Protein 4C44 (pdb70)

Nearest PDB structures (foldseek):
  4c0n-assembly1_A  TM=1.004E+00  e=5.871E-21  Arabidopsis thaliana
  2qrw-assembly7_J  TM=9.322E-01  e=7.584E-06  Mycobacterium tuberculosis
  5v3u-assembly1_A  TM=8.211E-01  e=1.071E-05  Bacillus anthracis
  4uur-assembly2_B  TM=8.826E-01  e=1.259E-04  Pseudoalteromonas haloplanktis
  2xyk-assembly1_A  TM=8.388E-01  e=5.256E-04  Agrobacterium tumefaciens

Radius of gyration: 14.6 Å; Cα contacts (8 Å, |Δi|>4): 177; chains: 1; bounding box: 36×32×34 Å

CATH classification: 1.10.490.10

Solvent-accessible surface area: 7920 Å² total; per-residue (Å²): 118,165,42,57,87,61,30,0,28,96,61,7,63,4,84,87,64,68,0,71,20,3,89,138,54,52,2,41,108,118,18,28,49,117,12,1,46,95,3,0,52,38,0,18,53,74,0,41,107,9,142,67,126,91,3,51,52,26,29,78,148,48,78,77,113,71,9,18,60,42,18,35,13,24,8,0,38,75,4,40,16,55,86,51,14,44,158,102,83,31,148,32,53,46,46,35,96,57,188,103,64,78,20,63,85,129,8,4,69,42,54,6,94,12,0,66,52,1,0,80,77,27,145,102,14,56,117,78,0,40,83,30,0,31,64,6,5,64,3,16,11,0,52,22,4,0,13,62,118,142

InterPro domains:
  IPR001486 Truncated hemoglobin [PF01152] (26-142)
  IPR009050 Globin-like superfamily [SSF46458] (26-145)
  IPR012292 Globin/Protoglobin [G3DSA:1.10.490.10] (1-151)
  IPR044203 Group 2 truncated hemoglobin GlbO/Two-on-two hemoglobin-3-like [PTHR47366] (1-174)

B-factor: mean 39.82, std 14.27, range [3.69, 131.04]

Secondary structure (DSSP, 8-state):
--SHHHHHHHHH---HHHHTGGGGS-HHHHHHHHHHHHHHHHHHHHHHT---TTTTGGGTTS-HHHHHHHHHHHHHHHTTS--HHHHHH----HHHHHTTS---HHHHHHHHHHHHHHHHH-SS--HHHHHHHHHHHHHHHHHHHHHHH-

Foldseek 3Di:
DPDLLVQLCVLLVFHVCLLLCLVVDQVCVQFPLVLLLQLLLQLLVCQCPPPPCLRNVLCVPDDSVVVSVLRSLVVCCSRHHDNRNCVPPNDPPVLVVCQVGQLASVNLVVSLVSSLVSLVPRPRDDPVRSSSNSSNSRSVSSSSNSSSVD

GO terms:
  GO:0005515 protein binding (F, IPI)
  GO:0001666 response to hypoxia (P, IEP)
  GO:0005344 oxygen carrier activity (F, IDA)
  GO:0015671 oxygen transport (P, IDA)
  GO:0009733 response to auxin (P, TAS)

Organism: Arabidopsis thaliana (NCBI:txid3702)

Structure (mmCIF, N/CA/C/O backbone):
data_4C44
#
_entry.id   4C44
#
_cell.length_a   122.085
_cell.length_b   122.085
_cell.length_c   122.085
_cell.angle_alpha   90.00
_cell.angle_beta   90.00
_cell.angle_gamma   90.00
#
_symmetry.space_group_name_H-M   'P 43 3 2'
#
loop_
_entity.id
_entity.type
_entity.pdbx_description
1 polymer '2-ON-2 HEMOGLOBIN'
2 non-polymer 'PROTOPORPHYRIN IX CONTAINING FE'
3 non-polymer 'SODIUM ION'
4 water water
#
loop_
_atom_site.group_PDB
_atom_site.id
_atom_site.type_symbol
_atom_site.label_atom_id
_atom_site.label_alt_id
_atom_site.label_comp_id
_atom_site.label_asym_id
_atom_site.label_entity_id
_atom_site.label_seq_id
_atom_site.pdbx_PDB_ins_code
_atom_site.Cartn_x
_atom_site.Cartn_y
_atom_site.Cartn_z
_atom_site.occupancy
_atom_site.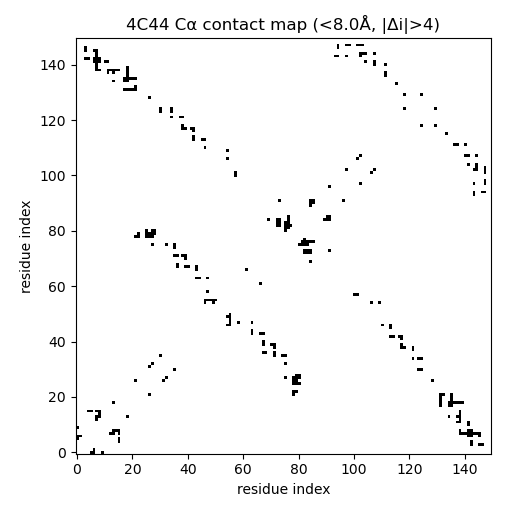B_iso_or_equiv
_atom_site.auth_seq_id
_atom_site.auth_comp_id
_atom_site.auth_asym_id
_atom_site.auth_atom_id
_atom_site.pdbx_PDB_model_num
ATOM 1 N N . MET A 1 1 ? -20.934 27.737 -25.335 1.00 101.76 1 MET A N 1
ATOM 2 C CA . MET A 1 1 ? -21.883 28.282 -24.319 1.00 104.89 1 MET A CA 1
ATOM 3 C C . MET A 1 1 ? -23.129 27.399 -24.178 1.00 99.94 1 MET A C 1
ATOM 4 O O . MET A 1 1 ? -23.685 26.942 -25.184 1.00 99.39 1 MET A O 1
ATOM 9 N N . GLN A 1 2 ? -23.543 27.159 -22.927 1.00 92.26 2 GLN A N 1
ATOM 10 C CA . GLN A 1 2 ? -24.658 26.251 -22.594 1.00 80.79 2 GLN A CA 1
ATOM 11 C C . GLN A 1 2 ? -24.478 24.880 -23.266 1.00 71.36 2 GLN A C 1
ATOM 12 O O . GLN A 1 2 ? -25.156 24.572 -24.257 1.00 75.70 2 GLN A O 1
ATOM 18 N N . SER A 1 3 ? -23.536 24.093 -22.733 1.00 54.47 3 SER A N 1
ATOM 19 C CA . SER A 1 3 ? -23.224 22.724 -23.187 1.00 43.36 3 SER A CA 1
ATOM 20 C C . SER A 1 3 ? -21.759 22.557 -23.567 1.00 41.13 3 SER A C 1
ATOM 21 O O . SER A 1 3 ? -21.249 23.252 -24.450 1.00 42.37 3 SER A O 1
ATOM 24 N N . LEU A 1 4 ? -21.098 21.614 -22.906 1.00 35.07 4 LEU A N 1
ATOM 25 C CA . LEU A 1 4 ? -19.660 21.431 -23.025 1.00 33.24 4 LEU A CA 1
ATOM 26 C C . LEU A 1 4 ? -19.160 21.312 -24.472 1.00 34.01 4 LEU A C 1
ATOM 27 O O . LEU A 1 4 ? -18.205 21.995 -24.874 1.00 34.64 4 LEU A O 1
ATOM 32 N N . GLN A 1 5 ? -19.809 20.460 -25.257 1.00 32.11 5 GLN A N 1
ATOM 33 C CA . GLN A 1 5 ? -19.434 20.289 -26.653 1.00 32.45 5 GLN A CA 1
ATOM 34 C C . GLN A 1 5 ? -19.703 21.548 -27.496 1.00 34.54 5 GLN A C 1
ATOM 35 O O . GLN A 1 5 ? -19.028 21.755 -28.505 1.00 35.33 5 GLN A O 1
ATOM 41 N N . ASP A 1 6 ? -20.668 22.379 -27.088 1.00 38.19 6 ASP A N 1
ATOM 42 C CA . ASP A 1 6 ? -20.913 23.669 -27.766 1.00 39.31 6 ASP A CA 1
ATOM 43 C C . ASP A 1 6 ? -19.790 24.673 -27.488 1.00 40.37 6 ASP A C 1
ATOM 44 O O . ASP A 1 6 ? -19.265 25.286 -28.434 1.00 39.56 6 ASP A O 1
ATOM 49 N N . LYS A 1 7 ? -19.418 24.841 -26.210 1.00 38.37 7 LYS A N 1
ATOM 50 C CA . LYS A 1 7 ? -18.288 25.696 -25.880 1.00 39.26 7 LYS A CA 1
ATOM 51 C C . LYS A 1 7 ? -17.084 25.240 -26.680 1.00 37.37 7 LYS A C 1
ATOM 52 O O . LYS A 1 7 ? -16.344 26.072 -27.196 1.00 40.05 7 LYS A O 1
ATOM 58 N N . ALA A 1 8 ? -16.879 23.925 -26.781 1.00 33.02 8 ALA A N 1
ATOM 59 C CA . ALA A 1 8 ? -15.670 23.413 -27.432 1.00 30.68 8 ALA A CA 1
ATOM 60 C C . ALA A 1 8 ? -15.614 23.836 -28.898 1.00 30.31 8 ALA A C 1
ATOM 61 O O . ALA A 1 8 ? -14.555 24.190 -29.418 1.00 27.88 8 ALA A O 1
ATOM 63 N N . SER A 1 9 ? -16.772 23.821 -29.546 1.00 30.75 9 SER A N 1
ATOM 64 C CA . SER A 1 9 ? -16.870 24.173 -30.948 1.00 31.57 9 SER A CA 1
ATOM 65 C C . SER A 1 9 ? -16.638 25.653 -31.152 1.00 31.06 9 SER A C 1
ATOM 66 O O . SER A 1 9 ? -15.902 26.060 -32.049 1.00 33.60 9 SER A O 1
ATOM 69 N N . VAL A 1 10 ? -17.242 26.457 -30.292 1.00 29.65 10 VAL A N 1
ATOM 70 C CA . VAL A 1 10 ? -17.115 27.900 -30.385 1.00 28.67 10 VAL A CA 1
ATOM 71 C C . VAL A 1 10 ? -15.676 28.319 -30.137 1.00 29.40 10 VAL A C 1
ATOM 72 O O . VAL A 1 10 ? -15.081 29.006 -30.972 1.00 32.13 10 VAL A O 1
ATOM 76 N N . LEU A 1 11 ? -15.100 27.874 -29.028 1.00 27.10 11 LEU A N 1
ATOM 77 C CA . LEU A 1 11 ? -13.722 28.196 -28.748 1.00 28.04 11 LEU A CA 1
ATOM 78 C C . LEU A 1 11 ? -12.763 27.663 -29.818 1.00 30.39 11 LEU A C 1
ATOM 79 O O . LEU A 1 11 ? -11.858 28.381 -30.256 1.00 32.81 11 LEU A O 1
ATOM 84 N N . SER A 1 12 ? -12.968 26.427 -30.252 1.00 28.71 12 SER A N 1
ATOM 85 C CA . SER A 1 12 ? -11.957 25.726 -31.039 1.00 29.70 12 SER A CA 1
ATOM 86 C C . SER A 1 12 ? -12.090 25.960 -32.538 1.00 31.74 12 SER A C 1
ATOM 87 O O . SER A 1 12 ? -11.126 25.743 -33.279 1.00 32.42 12 SER A O 1
ATOM 90 N N . GLY A 1 13 ? -13.285 26.353 -32.981 1.00 31.03 13 GLY A N 1
ATOM 91 C CA . GLY A 1 13 ? -13.568 26.488 -34.401 1.00 30.49 13 GLY A CA 1
ATOM 92 C C . GLY A 1 13 ? -13.784 25.163 -35.095 1.00 32.91 13 GLY A C 1
ATOM 93 O O . GLY A 1 13 ? -13.956 25.115 -36.306 1.00 34.36 13 GLY A O 1
ATOM 94 N N . VAL A 1 14 ? -13.763 24.078 -34.328 1.00 35.68 14 VAL A N 1
ATOM 95 C CA . VAL A 1 14 ? -13.994 22.738 -34.864 1.00 35.31 14 VAL A CA 1
ATOM 96 C C . VAL A 1 14 ? -15.394 22.274 -34.478 1.00 38.82 14 VAL A C 1
ATOM 97 O O . VAL A 1 14 ? -15.736 22.168 -33.285 1.00 37.77 14 VAL A O 1
ATOM 101 N N . ASP A 1 15 ? -16.198 22.016 -35.503 1.00 43.78 15 ASP A N 1
ATOM 102 C CA . ASP A 1 15 ? -17.561 21.506 -35.357 1.00 51.43 15 ASP A CA 1
ATOM 103 C C . ASP A 1 15 ? -17.522 20.119 -34.702 1.00 49.72 15 ASP A C 1
ATOM 104 O O . ASP A 1 15 ? -16.666 19.301 -35.071 1.00 50.61 15 ASP A O 1
ATOM 109 N N . GLN A 1 16 ? -18.413 19.828 -33.748 1.00 45.91 16 GLN A N 1
ATOM 110 C CA . GLN A 1 16 ? -18.359 18.505 -33.082 1.00 45.14 16 GLN A CA 1
ATOM 111 C C . GLN A 1 16 ? -18.464 17.342 -34.072 1.00 43.34 16 GLN A C 1
ATOM 112 O O . GLN A 1 16 ? -17.829 16.301 -33.889 1.00 42.85 16 GLN A O 1
ATOM 118 N N . ALA A 1 17 ? -19.258 17.535 -35.120 1.00 41.18 17 ALA A N 1
ATOM 119 C CA . ALA A 1 17 ? -19.340 16.592 -36.227 1.00 39.84 17 ALA A CA 1
ATOM 120 C C . ALA A 1 17 ? -17.963 16.281 -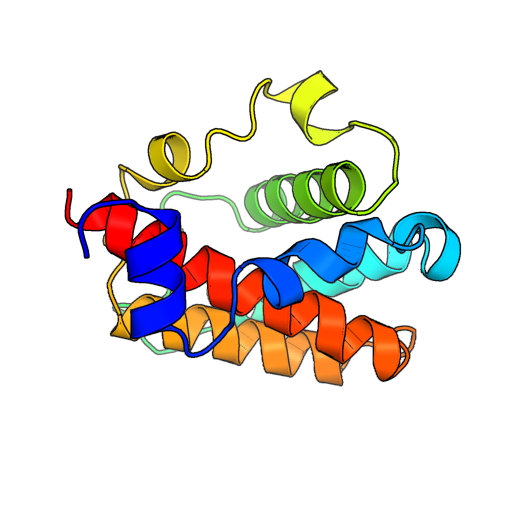36.792 1.00 40.85 17 ALA A C 1
ATOM 121 O O . ALA A 1 17 ? -17.608 15.112 -36.926 1.00 45.42 17 ALA A O 1
ATOM 123 N N . GLU A 1 18 ? -17.205 17.328 -37.136 1.00 39.52 18 GLU A N 1
ATOM 124 C CA . GLU A 1 18 ? -15.832 17.190 -37.626 1.00 37.56 18 GLU A CA 1
ATOM 125 C C . GLU A 1 18 ? -14.991 16.448 -36.606 1.00 35.71 18 GLU A C 1
ATOM 126 O O . GLU A 1 18 ? -14.254 15.528 -36.948 1.00 36.73 18 GLU A O 1
ATOM 132 N N . ALA A 1 19 ? -15.112 16.861 -35.348 1.00 33.65 19 ALA A N 1
ATOM 133 C CA . ALA A 1 19 ? -14.301 16.309 -34.267 1.00 33.49 19 ALA A CA 1
ATOM 134 C C . ALA A 1 19 ? -14.375 14.801 -34.187 1.00 32.10 19 ALA A C 1
ATOM 135 O O . ALA A 1 19 ? -13.365 14.167 -33.950 1.00 33.32 19 ALA A O 1
ATOM 137 N N . PHE A 1 20 ? -15.565 14.236 -34.404 1.00 31.77 20 PHE A N 1
ATOM 138 C CA . PHE A 1 20 ? -15.769 12.783 -34.305 1.00 30.19 20 PHE A CA 1
ATOM 139 C C . PHE A 1 20 ? -15.834 12.020 -35.634 1.00 29.81 20 PHE A C 1
ATOM 140 O O . PHE A 1 20 ? -16.261 10.868 -35.687 1.00 31.56 20 PHE A O 1
ATOM 148 N N . ALA A 1 21 ? -15.338 12.655 -36.690 1.00 29.08 21 ALA A N 1
ATOM 149 C CA . ALA A 1 21 ? -15.198 12.005 -37.990 1.00 28.15 21 ALA A CA 1
ATOM 150 C C . ALA A 1 21 ? -14.229 10.829 -37.906 1.00 28.11 21 ALA A C 1
ATOM 151 O O . ALA A 1 21 ? -14.295 9.914 -38.729 1.00 29.13 21 ALA A O 1
ATOM 153 N N . ILE A 1 22 ? -13.353 10.836 -36.901 1.00 26.92 22 ILE A N 1
ATOM 154 C CA . ILE A 1 22 ? -12.525 9.647 -36.611 1.00 26.75 22 ILE A CA 1
ATOM 155 C C . ILE A 1 22 ? -13.333 8.351 -36.580 1.00 28.94 22 ILE A C 1
ATOM 156 O O . ILE A 1 22 ? -12.791 7.299 -36.885 1.00 33.48 22 ILE A O 1
ATOM 161 N N . ASP A 1 23 ? -14.618 8.425 -36.240 1.00 30.69 23 ASP A N 1
ATOM 162 C CA . ASP A 1 23 ? -15.462 7.230 -36.107 1.00 33.08 23 ASP A CA 1
ATOM 163 C C . ASP A 1 23 ? -15.993 6.644 -37.428 1.00 35.60 23 ASP A C 1
ATOM 164 O O . ASP A 1 23 ? -16.757 5.681 -37.407 1.00 37.73 23 ASP A O 1
ATOM 169 N N . GLU A 1 24 ? -15.583 7.204 -38.562 1.00 36.52 24 GLU A N 1
ATOM 170 C CA . GLU A 1 24 ? -16.108 6.811 -39.874 1.00 37.30 24 GLU A CA 1
ATOM 171 C C . GLU A 1 24 ? -15.385 5.632 -40.484 1.00 39.81 24 GLU A C 1
ATOM 172 O O . GLU A 1 24 ? -15.883 4.977 -41.410 1.00 39.45 24 GLU A O 1
ATOM 178 N N . SER A 1 25 ? -14.187 5.390 -39.978 1.00 42.49 25 SER A N 1
ATOM 179 C CA . SER A 1 25 ? -13.309 4.363 -40.492 1.00 42.02 25 SER A CA 1
ATOM 180 C C . SER A 1 25 ? -12.416 4.035 -39.331 1.00 41.41 25 SER A C 1
ATOM 181 O O . SER A 1 25 ? -12.218 4.865 -38.448 1.00 44.75 25 SER A O 1
ATOM 184 N N . ASN A 1 26 ? -11.845 2.846 -39.337 1.00 38.65 26 ASN A N 1
ATOM 185 C CA . ASN A 1 26 ? -10.994 2.448 -38.249 1.00 35.82 26 ASN A CA 1
ATOM 186 C C . ASN A 1 26 ? -9.584 2.979 -38.452 1.00 38.35 26 ASN A C 1
ATOM 187 O O . ASN A 1 26 ? -8.807 2.438 -39.254 1.00 39.97 26 ASN A O 1
ATOM 192 N N . LEU A 1 27 ? -9.233 4.029 -37.722 1.00 38.29 27 LEU A N 1
ATOM 193 C CA . LEU A 1 27 ? -7.886 4.579 -37.849 1.00 39.08 27 LEU A CA 1
ATOM 194 C C . LEU A 1 27 ? -6.807 3.622 -37.355 1.00 40.58 27 LEU A C 1
ATOM 195 O O . LEU A 1 27 ? -5.704 3.578 -37.920 1.00 43.33 27 LEU A O 1
ATOM 200 N N . PHE A 1 28 ? -7.121 2.860 -36.308 1.00 37.71 28 PHE A N 1
ATOM 201 C CA . PHE A 1 28 ? -6.170 1.906 -35.750 1.00 36.18 28 PHE A CA 1
ATOM 202 C C . PHE A 1 28 ? -5.840 0.847 -36.802 1.00 37.49 28 PHE A C 1
ATOM 203 O O . PHE A 1 28 ? -4.663 0.504 -36.993 1.00 35.07 28 PHE A O 1
ATOM 211 N N . ASP A 1 29 ? -6.870 0.360 -37.506 1.00 37.25 29 ASP A N 1
ATOM 212 C CA . ASP A 1 29 ? -6.646 -0.554 -38.625 1.00 39.63 29 ASP A CA 1
ATOM 213 C C . ASP A 1 29 ? -5.787 0.050 -39.706 1.00 40.54 29 ASP A C 1
ATOM 214 O O . ASP A 1 29 ? -5.029 -0.649 -40.331 1.00 41.97 29 ASP A O 1
ATOM 219 N N . LYS A 1 30 ? -5.912 1.351 -39.924 1.00 44.51 30 LYS A N 1
ATOM 220 C CA . LYS A 1 30 ? -5.125 2.020 -40.937 1.00 46.35 30 LYS A CA 1
ATOM 221 C C . LYS A 1 30 ? -3.685 2.141 -40.486 1.00 47.03 30 LYS A C 1
ATOM 222 O O . LYS A 1 30 ? -2.785 1.875 -41.267 1.00 49.42 30 LYS A O 1
ATOM 228 N N . LEU A 1 31 ? -3.465 2.524 -39.230 1.00 44.86 31 LEU A N 1
ATOM 229 C CA . LEU A 1 31 ? -2.135 2.969 -38.807 1.00 44.67 31 LEU A CA 1
ATOM 230 C C . LEU A 1 31 ? -1.349 2.002 -37.919 1.00 46.53 31 LEU A C 1
ATOM 231 O O . LEU A 1 31 ? -0.126 2.082 -37.867 1.00 49.48 31 LEU A O 1
ATOM 236 N N . GLY A 1 32 ? -2.038 1.126 -37.194 1.00 42.54 32 GLY A N 1
ATOM 237 C CA . GLY A 1 32 ? -1.378 0.215 -36.270 1.00 41.78 32 GLY A CA 1
ATOM 238 C C . GLY A 1 32 ? -0.854 0.831 -34.977 1.00 44.58 32 GLY A C 1
ATOM 239 O O . GLY A 1 32 ? -0.521 2.032 -34.928 1.00 43.14 32 GLY A O 1
ATOM 240 N N . LEU A 1 33 ? -0.758 -0.024 -33.947 1.00 42.70 33 LEU A N 1
ATOM 241 C CA . LEU A 1 33 ? -0.317 0.317 -32.586 1.00 40.71 33 LEU A CA 1
ATOM 242 C C . LEU A 1 33 ? 0.931 1.187 -32.540 1.00 40.89 33 LEU A C 1
ATOM 243 O O . LEU A 1 33 ? 1.010 2.145 -31.777 1.00 41.04 33 LEU A O 1
ATOM 248 N N . GLN A 1 34 ? 1.916 0.842 -33.355 1.00 41.96 34 GLN A N 1
ATOM 249 C CA . GLN A 1 34 ? 3.220 1.483 -33.252 1.00 43.20 34 GLN A CA 1
ATOM 250 C C . GLN A 1 34 ? 3.173 2.955 -33.602 1.00 41.50 34 GLN A C 1
ATOM 251 O O . GLN A 1 34 ? 3.853 3.769 -32.959 1.00 42.76 34 GLN A O 1
ATOM 257 N N . THR A 1 35 ? 2.347 3.293 -34.594 1.00 38.66 35 THR A N 1
ATOM 258 C CA . THR A 1 35 ? 2.127 4.675 -34.979 1.00 38.22 35 THR A CA 1
ATOM 259 C C . THR A 1 35 ? 1.702 5.480 -33.756 1.00 39.47 35 THR A C 1
ATOM 260 O O . THR A 1 35 ? 2.236 6.563 -33.490 1.00 41.14 35 THR A O 1
ATOM 264 N N . PHE A 1 36 ? 0.770 4.924 -32.991 1.00 37.95 36 PHE A N 1
ATOM 265 C CA . PHE A 1 36 ? 0.248 5.601 -31.812 1.00 36.02 36 PHE A CA 1
ATOM 266 C C . PHE A 1 36 ? 1.278 5.713 -30.704 1.00 37.54 36 PHE A C 1
ATOM 267 O O . PHE A 1 36 ? 1.354 6.751 -30.023 1.00 40.78 36 PHE A O 1
ATOM 275 N N . ILE A 1 37 ? 2.072 4.657 -30.524 1.00 36.60 37 ILE A N 1
ATOM 276 C CA . ILE A 1 37 ? 3.120 4.669 -29.499 1.00 37.23 37 ILE A CA 1
ATOM 277 C C . ILE A 1 37 ? 4.194 5.689 -29.868 1.00 38.34 37 ILE A C 1
ATOM 278 O O . ILE A 1 37 ? 4.595 6.502 -29.025 1.00 39.31 37 ILE A O 1
ATOM 283 N N . ASN A 1 38 ? 4.634 5.669 -31.129 1.00 36.09 38 ASN A N 1
ATOM 284 C CA . ASN A 1 38 ? 5.612 6.648 -31.578 1.00 35.37 38 ASN A CA 1
ATOM 285 C C . ASN A 1 38 ? 5.069 8.057 -31.456 1.00 35.24 38 ASN A C 1
ATOM 286 O O . ASN A 1 38 ? 5.782 8.968 -31.007 1.00 36.89 38 ASN A O 1
ATOM 291 N N . LEU A 1 39 ? 3.798 8.228 -31.821 1.00 33.87 39 LEU A N 1
ATOM 292 C CA . LEU A 1 39 ? 3.155 9.544 -31.782 1.00 33.84 39 LEU A CA 1
ATOM 293 C C . LEU A 1 39 ? 3.181 10.144 -30.384 1.00 33.97 39 LEU A C 1
ATOM 294 O O . LEU A 1 39 ? 3.683 11.251 -30.191 1.00 32.79 39 LEU A O 1
ATOM 299 N N . SER A 1 40 ? 2.672 9.392 -29.408 1.00 34.73 40 SER A N 1
ATOM 300 C CA . SER A 1 40 ? 2.659 9.842 -28.019 1.00 34.24 40 SER A CA 1
ATOM 301 C C . SER A 1 40 ? 4.053 10.006 -27.416 1.00 34.73 40 SER A C 1
ATOM 302 O O . SER A 1 40 ? 4.260 10.910 -26.603 1.00 34.67 40 SER A O 1
ATOM 305 N N . THR A 1 41 ? 4.996 9.140 -27.803 1.00 34.72 41 THR A N 1
ATOM 306 C CA . THR A 1 41 ? 6.378 9.286 -27.351 1.00 38.75 41 THR A CA 1
ATOM 307 C C . THR A 1 41 ? 6.954 10.617 -27.818 1.00 39.47 41 THR A C 1
ATOM 308 O O . THR A 1 41 ? 7.451 11.432 -27.013 1.00 38.80 41 THR A O 1
ATOM 312 N N . ASN A 1 42 ? 6.888 10.819 -29.131 1.00 38.72 42 ASN A N 1
ATOM 313 C CA . ASN A 1 42 ? 7.302 12.066 -29.726 1.00 37.47 42 ASN A CA 1
ATOM 314 C C . ASN A 1 42 ? 6.686 13.222 -28.957 1.00 38.01 42 ASN A C 1
ATOM 315 O O . ASN A 1 42 ? 7.404 14.083 -28.422 1.00 37.17 42 ASN A O 1
ATOM 320 N N . PHE A 1 43 ? 5.356 13.194 -28.858 1.00 37.36 43 PHE A N 1
ATOM 321 C CA . PHE A 1 43 ? 4.597 14.258 -28.208 1.00 37.21 43 PHE A CA 1
ATOM 322 C C . PHE A 1 43 ? 5.124 14.588 -26.819 1.00 36.96 43 PHE A C 1
ATOM 323 O O . PHE A 1 43 ? 5.317 15.757 -26.483 1.00 39.58 43 PHE A O 1
ATOM 331 N N . TYR A 1 44 ? 5.360 13.554 -26.022 1.00 36.99 44 TYR A N 1
ATOM 332 C CA . TYR A 1 44 ? 5.721 13.744 -24.625 1.00 38.46 44 TYR A CA 1
ATOM 333 C C . TYR A 1 44 ? 7.185 14.087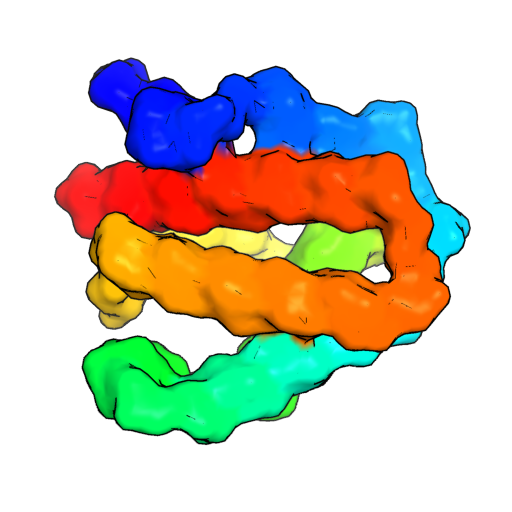 -24.415 1.00 40.86 44 TYR A C 1
ATOM 334 O O . TYR A 1 44 ? 7.525 14.775 -23.444 1.00 44.43 44 TYR A O 1
ATOM 343 N N . THR A 1 45 ? 8.046 13.626 -25.318 1.00 40.41 45 THR A N 1
ATOM 344 C CA . THR A 1 45 ? 9.411 14.159 -25.384 1.00 43.06 45 THR A CA 1
ATOM 345 C C . THR A 1 45 ? 9.347 15.692 -25.416 1.00 44.21 45 THR A C 1
ATOM 346 O O . THR A 1 45 ? 9.917 16.363 -24.543 1.00 45.82 45 THR A O 1
ATOM 350 N N . ARG A 1 46 ? 8.609 16.223 -26.396 1.00 39.42 46 ARG A N 1
ATOM 351 C CA . ARG A 1 46 ? 8.462 17.663 -26.574 1.00 39.18 46 ARG A CA 1
ATOM 352 C C . ARG A 1 46 ? 7.914 18.346 -25.329 1.00 40.77 46 ARG A C 1
ATOM 353 O O . ARG A 1 46 ? 8.511 19.302 -24.829 1.00 42.60 46 ARG A O 1
ATOM 361 N N . VAL A 1 47 ? 6.790 17.843 -24.820 1.00 43.44 47 VAL A N 1
ATOM 362 C CA . VAL A 1 47 ? 6.208 18.328 -23.556 1.00 42.54 47 VAL A CA 1
ATOM 363 C C . VAL A 1 47 ? 7.231 18.383 -22.421 1.00 45.06 47 VAL A C 1
ATOM 364 O O . VAL A 1 47 ? 7.338 19.397 -21.725 1.00 42.96 47 VAL A O 1
ATOM 368 N N . TYR A 1 48 ? 7.981 17.296 -22.236 1.00 47.25 48 TYR A N 1
ATOM 369 C CA . TYR A 1 48 ? 8.909 17.228 -21.102 1.00 51.44 48 TYR A CA 1
ATOM 370 C C . TYR A 1 48 ? 10.211 17.997 -21.321 1.00 52.26 48 TYR A C 1
ATOM 371 O O . TYR A 1 48 ? 10.915 18.315 -20.357 1.00 50.57 48 TYR A O 1
ATOM 380 N N . ASP A 1 49 ? 10.490 18.328 -22.582 1.00 56.73 49 ASP A N 1
ATOM 381 C CA . ASP A 1 49 ? 11.558 19.263 -22.942 1.00 58.95 49 ASP A CA 1
ATOM 382 C C . ASP A 1 49 ? 11.052 20.676 -23.184 1.00 60.20 49 ASP A C 1
ATOM 383 O O . ASP A 1 49 ? 11.826 21.532 -23.587 1.00 62.31 49 ASP A O 1
ATOM 388 N N . ASP A 1 50 ? 9.761 20.926 -22.972 1.00 62.30 50 ASP A N 1
ATOM 389 C CA . ASP A 1 50 ? 9.221 22.267 -23.188 1.00 61.58 50 ASP A CA 1
ATOM 390 C C . ASP A 1 50 ? 9.866 23.233 -22.206 1.00 60.18 50 ASP A C 1
ATOM 391 O O . ASP A 1 50 ? 9.933 22.965 -21.008 1.00 60.86 50 ASP A O 1
ATOM 396 N N . GLU A 1 51 ? 10.339 24.350 -22.748 1.00 63.25 51 GLU A N 1
ATOM 397 C CA . GLU A 1 51 ? 11.056 25.383 -22.001 1.00 65.73 51 GLU A CA 1
ATOM 398 C C . GLU A 1 51 ? 10.102 26.420 -21.417 1.00 66.60 51 GLU A C 1
ATOM 399 O O . GLU A 1 51 ? 10.528 27.407 -20.809 1.00 65.59 51 GLU A O 1
ATOM 405 N N . GLU A 1 52 ? 8.808 26.184 -21.597 1.00 68.53 52 GLU A N 1
ATOM 406 C CA . GLU A 1 52 ? 7.796 27.144 -21.200 1.00 68.05 52 GLU A CA 1
ATOM 407 C C . GLU A 1 52 ? 7.316 26.927 -19.769 1.00 69.25 52 GLU A C 1
ATOM 408 O O . GLU A 1 52 ? 6.128 27.034 -19.496 1.00 72.81 52 GLU A O 1
ATOM 414 N N . GLU A 1 53 ? 8.242 26.614 -18.866 1.00 70.19 53 GLU A N 1
ATOM 415 C CA . GLU A 1 53 ? 7.973 26.510 -17.425 1.00 70.96 53 GLU A CA 1
ATOM 416 C C . GLU A 1 53 ? 6.495 26.261 -17.046 1.00 66.92 53 GLU A C 1
ATOM 417 O O . GLU A 1 53 ? 6.156 25.147 -16.621 1.00 65.28 53 GLU A O 1
ATOM 423 N N . TRP A 1 54 ? 5.643 27.286 -17.213 1.00 58.99 54 TRP A N 1
ATOM 424 C CA . TRP A 1 54 ? 4.211 27.237 -16.877 1.00 53.77 54 TRP A CA 1
ATOM 425 C C . TRP A 1 54 ? 3.534 26.009 -17.491 1.00 53.27 54 TRP A C 1
ATOM 426 O O . TRP A 1 54 ? 2.756 25.324 -16.832 1.00 52.61 54 TRP A O 1
ATOM 437 N N . PHE A 1 55 ? 3.839 25.747 -18.757 1.00 49.26 55 PHE A N 1
ATOM 438 C CA . PHE A 1 55 ? 3.537 24.478 -19.385 1.00 50.17 55 PHE A CA 1
ATOM 439 C C . PHE A 1 55 ? 4.770 23.655 -19.128 1.00 54.47 55 PHE A C 1
ATOM 440 O O . PHE A 1 55 ? 5.878 24.168 -19.267 1.00 66.32 55 PHE A O 1
ATOM 448 N N . GLN A 1 56 ? 4.609 22.392 -18.764 1.00 53.92 56 GLN A N 1
ATOM 449 C CA . GLN A 1 56 ? 5.761 21.561 -18.363 1.00 54.89 56 GLN A CA 1
ATOM 450 C C . GLN A 1 56 ? 5.686 21.368 -16.872 1.00 50.94 56 GLN A C 1
ATOM 451 O O . GLN A 1 56 ? 5.701 20.243 -16.401 1.00 49.49 56 GLN A O 1
ATOM 457 N N . SER A 1 57 ? 5.595 22.463 -16.127 1.00 47.69 57 SER A N 1
ATOM 458 C CA . SER A 1 57 ? 5.340 22.338 -14.709 1.00 47.75 57 SER A CA 1
ATOM 459 C C . SER A 1 57 ? 3.925 21.796 -14.494 1.00 49.65 57 SER A C 1
ATOM 460 O O . SER A 1 57 ? 3.622 21.276 -13.415 1.00 50.09 57 SER A O 1
ATOM 463 N N . ILE A 1 58 ? 3.065 21.905 -15.513 1.00 48.29 58 ILE A N 1
ATOM 464 C CA . ILE A 1 58 ? 1.744 21.253 -15.461 1.00 47.54 58 ILE A CA 1
ATOM 465 C C . ILE A 1 58 ? 1.925 19.726 -15.312 1.00 46.70 58 ILE A C 1
ATOM 466 O O . ILE A 1 58 ? 1.169 19.073 -14.588 1.00 46.93 58 ILE A O 1
ATOM 471 N N . PHE A 1 59 ? 2.949 19.182 -15.968 1.00 44.34 59 PHE A N 1
ATOM 472 C CA . PHE A 1 59 ? 3.190 17.728 -16.005 1.00 47.53 59 PHE A CA 1
ATOM 473 C C . PHE A 1 59 ? 4.211 17.182 -14.993 1.00 49.69 59 PHE A C 1
ATOM 474 O O . PHE A 1 59 ? 4.555 15.993 -15.044 1.00 50.25 59 PHE A O 1
ATOM 482 N N . SER A 1 60 ? 4.680 18.042 -14.086 1.00 52.84 60 SER A N 1
ATOM 483 C CA . SER A 1 60 ? 5.743 17.702 -13.134 1.00 54.99 60 SER A CA 1
ATOM 484 C C . SER A 1 60 ? 5.432 16.465 -12.278 1.00 55.37 60 SER A C 1
ATOM 485 O O . SER A 1 60 ? 6.283 15.586 -12.135 1.00 60.47 60 SER A O 1
ATOM 488 N N . ASN A 1 61 ? 4.212 16.394 -11.740 1.00 53.30 61 ASN A N 1
ATOM 489 C CA . ASN A 1 61 ? 3.767 15.249 -10.936 1.00 51.04 61 ASN A CA 1
ATOM 490 C C . ASN A 1 61 ? 3.459 13.972 -11.708 1.00 48.44 61 ASN A C 1
ATOM 491 O O . ASN A 1 61 ? 2.874 13.052 -11.155 1.00 50.57 61 ASN A O 1
ATOM 496 N N . SER A 1 62 ? 3.834 13.898 -12.975 1.00 44.79 62 SER A N 1
ATOM 497 C CA . SER A 1 62 ? 3.577 12.694 -13.742 1.00 46.34 62 SER A CA 1
ATOM 498 C C . SER A 1 62 ? 4.876 12.123 -14.282 1.00 47.05 62 SER A C 1
ATOM 499 O O . SER A 1 62 ? 5.824 12.861 -14.538 1.00 51.82 62 SER A O 1
ATOM 502 N N . ASN A 1 63 ? 4.920 10.814 -14.465 1.00 45.74 63 ASN A N 1
ATOM 503 C CA . ASN A 1 63 ? 6.035 10.196 -15.162 1.00 46.27 63 ASN A CA 1
ATOM 504 C C . ASN A 1 63 ? 5.869 10.265 -16.637 1.00 45.69 63 ASN A C 1
ATOM 505 O O . ASN A 1 63 ? 4.819 9.907 -17.164 1.00 46.75 63 ASN A O 1
ATOM 510 N N . LYS A 1 64 ? 6.930 10.682 -17.310 1.00 44.53 64 LYS A N 1
ATOM 511 C CA . LYS A 1 64 ? 6.944 10.729 -18.760 1.00 43.76 64 LYS A CA 1
ATOM 512 C C . LYS A 1 64 ? 6.467 9.394 -19.353 1.00 43.08 64 LYS A C 1
ATOM 513 O O . LYS A 1 64 ? 5.556 9.383 -20.188 1.00 44.62 64 LYS A O 1
ATOM 519 N N . GLU A 1 65 ? 7.039 8.274 -18.908 1.00 41.59 65 GLU A N 1
ATOM 520 C CA . GLU A 1 65 ? 6.667 6.981 -19.505 1.00 42.45 65 GLU A CA 1
ATOM 521 C C . GLU A 1 65 ? 5.233 6.527 -19.139 1.00 39.52 65 GLU A C 1
ATOM 522 O O . GLU A 1 65 ? 4.591 5.810 -19.906 1.00 39.82 65 GLU A O 1
ATOM 528 N N . ASP A 1 66 ? 4.724 6.970 -17.994 1.00 37.05 66 ASP A N 1
ATOM 529 C CA . ASP A 1 66 ? 3.336 6.705 -17.621 1.00 35.91 66 ASP A CA 1
ATOM 530 C C . ASP A 1 66 ? 2.362 7.478 -18.498 1.00 35.55 66 ASP A C 1
ATOM 531 O O . ASP A 1 66 ? 1.401 6.910 -19.033 1.00 35.60 66 ASP A O 1
ATOM 536 N N . ALA A 1 67 ? 2.626 8.776 -18.656 1.00 34.55 67 ALA A N 1
ATOM 537 C CA . ALA A 1 67 ? 1.775 9.649 -19.439 1.00 32.14 67 ALA A CA 1
ATOM 538 C C . ALA A 1 67 ? 1.732 9.150 -20.865 1.00 32.66 67 ALA A C 1
ATOM 539 O O . ALA A 1 67 ? 0.666 9.153 -21.490 1.00 34.60 67 ALA A O 1
ATOM 541 N N . ILE A 1 68 ? 2.874 8.686 -21.368 1.00 31.70 68 ILE A N 1
ATOM 542 C CA . ILE A 1 68 ? 2.918 8.142 -22.715 1.00 31.94 68 ILE A CA 1
ATOM 543 C C . ILE A 1 68 ? 1.986 6.944 -22.786 1.00 32.48 68 ILE A C 1
ATOM 544 O O . ILE A 1 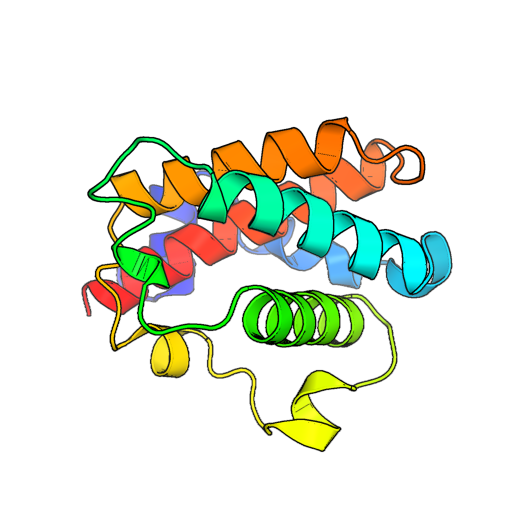68 ? 1.092 6.897 -23.649 1.00 35.30 68 ILE A O 1
ATOM 549 N N . GLN A 1 69 ? 2.149 6.005 -21.858 1.00 31.27 69 GLN A N 1
ATOM 550 C CA . GLN A 1 69 ? 1.260 4.842 -21.818 1.00 29.92 69 GLN A CA 1
ATOM 551 C C . GLN A 1 69 ? -0.220 5.242 -21.704 1.00 29.40 69 GLN A C 1
ATOM 552 O O . GLN A 1 69 ? -1.046 4.760 -22.478 1.00 29.14 69 GLN A O 1
ATOM 558 N N . ASN A 1 70 ? -0.544 6.136 -20.773 1.00 28.27 70 ASN A N 1
ATOM 559 C CA . ASN A 1 70 ? -1.915 6.636 -20.661 1.00 29.36 70 ASN A CA 1
ATOM 560 C C . ASN A 1 70 ? -2.463 7.154 -21.997 1.00 29.31 70 ASN A C 1
ATOM 561 O O . ASN A 1 70 ? -3.537 6.732 -22.452 1.00 28.82 70 ASN A O 1
ATOM 566 N N . GLN A 1 71 ? -1.701 8.030 -22.648 1.00 28.54 71 GLN A N 1
ATOM 567 C CA . GLN A 1 71 ? -2.172 8.673 -23.847 1.00 27.73 71 GLN A CA 1
ATOM 568 C C . GLN A 1 71 ? -2.320 7.734 -25.025 1.00 30.24 71 GLN A C 1
ATOM 569 O O . GLN A 1 71 ? -3.404 7.675 -25.621 1.00 33.90 71 GLN A O 1
ATOM 575 N N . TYR A 1 72 ? -1.275 6.990 -25.387 1.00 30.19 72 TYR A N 1
ATOM 576 C CA . TYR A 1 72 ? -1.447 6.148 -26.578 1.00 32.09 72 TYR A CA 1
ATOM 577 C C . TYR A 1 72 ? -2.526 5.094 -26.372 1.00 31.76 72 TYR A C 1
ATOM 578 O O . TYR A 1 72 ? -3.194 4.701 -27.329 1.00 33.39 72 TYR A O 1
ATOM 587 N N . GLU A 1 73 ? -2.726 4.655 -25.128 1.00 29.58 73 GLU A N 1
ATOM 588 C CA . GLU A 1 73 ? -3.747 3.634 -24.878 1.00 28.26 73 GLU A CA 1
ATOM 589 C C . GLU A 1 73 ? -5.143 4.221 -25.056 1.00 28.01 73 GLU A C 1
ATOM 590 O O . GLU A 1 73 ? -5.992 3.601 -25.692 1.00 27.44 73 GLU A O 1
ATOM 596 N N . PHE A 1 74 ? -5.363 5.439 -24.560 1.00 26.92 74 PHE A N 1
ATOM 597 C CA . PHE A 1 74 ? -6.621 6.111 -24.839 1.00 27.65 74 PHE A CA 1
ATOM 598 C C . PHE A 1 74 ? -6.861 6.288 -26.329 1.00 28.19 74 PHE A C 1
ATOM 599 O O . PHE A 1 74 ? -7.951 5.982 -26.810 1.00 30.00 74 PHE A O 1
ATOM 607 N N . PHE A 1 75 ? -5.847 6.761 -27.056 1.00 27.84 75 PHE A N 1
ATOM 608 C CA . PHE A 1 75 ? -5.958 6.944 -28.508 1.00 26.50 75 PHE A CA 1
ATOM 609 C C . PHE A 1 75 ? -6.220 5.609 -29.206 1.00 26.78 75 PHE A C 1
ATOM 610 O O . PHE A 1 75 ? -7.164 5.479 -29.980 1.00 28.75 75 PHE A O 1
ATOM 618 N N . VAL A 1 76 ? -5.387 4.610 -28.946 1.00 26.41 76 VAL A N 1
ATOM 619 C CA . VAL A 1 76 ? -5.651 3.272 -29.478 1.00 26.93 76 VAL A CA 1
ATOM 620 C C . VAL A 1 76 ? -7.113 2.863 -29.220 1.00 27.60 76 VAL A C 1
ATOM 621 O O . VAL A 1 76 ? -7.826 2.487 -30.159 1.00 27.30 76 VAL A O 1
ATOM 625 N N . GLN A 1 77 ? -7.560 2.975 -27.959 1.00 27.59 77 GLN A N 1
ATOM 626 C CA . GLN A 1 77 ? -8.914 2.570 -27.587 1.00 27.06 77 GLN A CA 1
ATOM 627 C C . GLN A 1 77 ? -9.929 3.370 -28.374 1.00 27.46 77 GLN A C 1
ATOM 628 O O . GLN A 1 77 ? -10.889 2.808 -28.872 1.00 27.24 77 GLN A O 1
ATOM 634 N N . ARG A 1 78 ? -9.709 4.681 -28.478 1.00 27.11 78 ARG A N 1
ATOM 635 C CA . ARG A 1 78 ? -10.726 5.571 -29.005 1.00 26.86 78 ARG A CA 1
ATOM 636 C C . ARG A 1 78 ? -10.739 5.638 -30.531 1.00 28.41 78 ARG A C 1
ATOM 637 O O . ARG A 1 78 ? -11.746 6.040 -31.124 1.00 28.21 78 ARG A O 1
ATOM 645 N N . MET A 1 79 ? -9.631 5.246 -31.163 1.00 29.19 79 MET A N 1
ATOM 646 C CA . MET A 1 79 ? -9.554 5.262 -32.627 1.00 28.88 79 MET A CA 1
ATOM 647 C C . MET A 1 79 ? -9.617 3.890 -33.295 1.00 29.08 79 MET A C 1
ATOM 648 O O . MET A 1 79 ? -9.007 3.682 -34.338 1.00 31.25 79 MET A O 1
ATOM 653 N N . GLY A 1 80 ? -10.369 2.960 -32.708 1.00 28.96 80 GLY A N 1
ATOM 654 C CA . GLY A 1 80 ? -10.646 1.691 -33.378 1.00 29.54 80 GLY A CA 1
ATOM 655 C C . GLY A 1 80 ? -9.921 0.463 -32.856 1.00 31.83 80 GLY A C 1
ATOM 656 O O . GLY A 1 80 ? -10.245 -0.658 -33.253 1.00 33.28 80 GLY A O 1
ATOM 657 N N . GLY A 1 81 ? -8.949 0.643 -31.966 1.00 30.39 81 GLY A N 1
ATOM 658 C CA . GLY A 1 81 ? -8.198 -0.507 -31.472 1.00 30.52 81 GLY A CA 1
ATOM 659 C C . GLY A 1 81 ? -8.843 -1.210 -30.287 1.00 31.56 81 GLY A C 1
ATOM 660 O O . GLY A 1 81 ? -9.990 -0.913 -29.923 1.00 31.27 81 GLY A O 1
ATOM 661 N N . PRO A 1 82 ? -8.094 -2.130 -29.652 1.00 30.00 82 PRO A N 1
ATOM 662 C CA . PRO A 1 82 ? -8.576 -2.809 -28.462 1.00 28.85 82 PRO A CA 1
ATOM 663 C C . PRO A 1 82 ? -8.682 -1.824 -27.295 1.00 27.88 82 PRO A C 1
ATOM 664 O O . PRO A 1 82 ? -7.907 -0.863 -27.230 1.00 27.03 82 PRO A O 1
ATOM 668 N N . PRO A 1 83 ? -9.651 -2.040 -26.385 1.00 26.71 83 PRO A N 1
ATOM 669 C CA . PRO A 1 83 ? -9.812 -1.117 -25.261 1.00 26.59 83 PRO A CA 1
ATOM 670 C C . PRO A 1 83 ? -8.729 -1.288 -24.186 1.00 27.11 83 PRO A C 1
ATOM 671 O O . PRO A 1 83 ? -9.001 -1.756 -23.074 1.00 25.65 83 PRO A O 1
ATOM 675 N N . LEU A 1 84 ? -7.502 -0.899 -24.517 1.00 28.56 84 LEU A N 1
ATOM 676 C CA . LEU A 1 84 ? -6.399 -1.029 -23.563 1.00 28.53 84 LEU A CA 1
ATOM 677 C C . LEU A 1 84 ? -6.559 -0.113 -22.348 1.00 29.03 84 LEU A C 1
ATOM 678 O O . LEU A 1 84 ? -6.361 -0.538 -21.211 1.00 30.59 84 LEU A O 1
ATOM 683 N N . TYR A 1 85 ? -6.931 1.140 -22.587 1.00 29.62 85 TYR A N 1
ATOM 684 C CA . TYR A 1 85 ? -7.073 2.110 -21.495 1.00 27.31 85 TYR A CA 1
ATOM 685 C C . TYR A 1 85 ? -8.065 1.641 -20.415 1.00 27.97 85 TYR A C 1
ATOM 686 O O . TYR A 1 85 ? -7.721 1.596 -19.229 1.00 28.87 85 TYR A O 1
ATOM 695 N N . SER A 1 86 ? -9.285 1.312 -20.826 1.00 27.50 86 SER A N 1
ATOM 696 C CA . SER A 1 86 ? -10.317 0.886 -19.899 1.00 28.19 86 SER A CA 1
ATOM 697 C C . SER A 1 86 ? -9.911 -0.371 -19.145 1.00 29.26 86 SER A C 1
ATOM 698 O O . SER A 1 86 ? -10.050 -0.410 -17.920 1.00 30.02 86 SER A O 1
ATOM 701 N N . GLN A 1 87 ? -9.391 -1.371 -19.872 1.00 31.43 87 GLN A N 1
ATOM 702 C CA . GLN A 1 87 ? -8.847 -2.620 -19.280 1.00 32.31 87 GLN A CA 1
ATOM 703 C C . GLN A 1 87 ? -8.029 -2.328 -18.031 1.00 31.85 87 GLN A C 1
ATOM 704 O O . GLN A 1 87 ? -8.085 -3.072 -17.058 1.00 35.28 87 GLN A O 1
ATOM 710 N N . ARG A 1 88 ? -7.327 -1.202 -18.061 1.00 30.18 88 ARG A N 1
ATOM 711 C CA . ARG A 1 88 ? -6.352 -0.822 -17.057 1.00 29.34 88 ARG A CA 1
ATOM 712 C C . ARG A 1 88 ? -6.859 0.236 -16.097 1.00 29.07 88 ARG A C 1
ATOM 713 O O . ARG A 1 88 ? -6.573 0.176 -14.912 1.00 30.42 88 ARG A O 1
ATOM 721 N N . LYS A 1 89 ? -7.573 1.240 -16.598 1.00 28.67 89 LYS A N 1
ATOM 722 C CA . LYS A 1 89 ? -7.910 2.390 -15.742 1.00 27.60 89 LYS A CA 1
ATOM 723 C C . LYS A 1 89 ? -9.407 2.674 -15.630 1.00 26.27 89 LYS A C 1
ATOM 724 O O . LYS A 1 89 ? -9.814 3.524 -14.824 1.00 26.98 89 LYS A O 1
ATOM 730 N N . GLY A 1 90 ? -10.216 1.980 -16.428 1.00 24.01 90 GLY A N 1
ATOM 731 C CA . GLY A 1 90 ? -11.630 2.277 -16.471 1.00 25.52 90 GLY A CA 1
ATOM 732 C C . GLY A 1 90 ? -12.020 3.353 -17.483 1.00 27.26 90 GLY A C 1
ATOM 733 O O . GLY A 1 90 ? -11.505 3.380 -18.616 1.00 28.36 90 GLY A O 1
ATOM 734 N N . HIS A 1 91 ? -12.953 4.220 -17.085 1.00 26.56 91 HIS A N 1
ATOM 735 C CA . HIS A 1 91 ? -13.505 5.242 -17.978 1.00 26.08 91 HIS A CA 1
ATOM 736 C C . HIS A 1 91 ? -12.447 6.278 -18.275 1.00 27.67 91 HIS A C 1
ATOM 737 O O . HIS A 1 91 ? -11.705 6.665 -17.371 1.00 29.22 91 HIS A O 1
ATOM 744 N N . PRO A 1 92 ? -12.365 6.735 -19.538 1.00 27.22 92 PRO A N 1
ATOM 745 C CA . PRO A 1 92 ? -11.450 7.838 -19.807 1.00 26.59 92 PRO A CA 1
ATOM 746 C C . PRO A 1 92 ? -11.773 9.059 -18.958 1.00 26.23 92 PRO A C 1
ATOM 747 O O . PRO A 1 92 ? -10.854 9.660 -18.443 1.00 27.07 92 PRO A O 1
ATOM 751 N N . ALA A 1 93 ? -13.054 9.388 -18.774 1.00 26.78 93 ALA A N 1
ATOM 752 C CA . ALA A 1 93 ? -13.482 10.514 -17.907 1.00 26.05 93 ALA A CA 1
ATOM 753 C C . ALA A 1 93 ? -12.534 11.690 -18.028 1.00 27.02 93 ALA A C 1
ATOM 754 O O . ALA A 1 93 ? -11.905 12.103 -17.045 1.00 25.75 93 ALA A O 1
ATOM 756 N N . LEU A 1 94 ? -12.423 12.228 -19.246 1.00 27.45 94 LEU A N 1
ATOM 757 C CA . LEU A 1 94 ? -11.371 13.196 -19.535 1.00 26.49 94 LEU A CA 1
ATOM 758 C C . LEU A 1 94 ? -11.472 14.447 -18.694 1.00 27.71 94 LEU A C 1
ATOM 759 O O . LEU A 1 94 ? -10.455 14.968 -18.225 1.00 29.79 94 LEU A O 1
ATOM 764 N N . ILE A 1 95 ? -12.686 14.932 -18.473 1.00 27.02 95 ILE A N 1
ATOM 765 C CA . ILE A 1 95 ? -12.797 16.153 -17.710 1.00 27.31 95 ILE A CA 1
ATOM 766 C C . ILE A 1 95 ? -12.355 15.857 -16.281 1.00 29.67 95 ILE A C 1
ATOM 767 O O . ILE A 1 95 ? -11.459 16.531 -15.749 1.00 30.03 95 ILE A O 1
ATOM 772 N N . GLY A 1 96 ? -12.946 14.814 -15.691 1.00 29.45 96 GLY A N 1
ATOM 773 C CA . GLY A 1 96 ? -12.582 14.380 -14.346 1.00 28.61 96 GLY A CA 1
ATOM 774 C C . GLY A 1 96 ? -11.084 14.193 -14.163 1.00 29.24 96 GLY A C 1
ATOM 775 O O . GLY A 1 96 ? -10.493 14.730 -13.229 1.00 27.89 96 GLY A O 1
ATOM 776 N N . ARG A 1 97 ? -10.448 13.467 -15.075 1.00 29.81 97 ARG A N 1
ATOM 777 C CA . ARG A 1 97 ? -9.017 13.195 -14.915 1.00 29.98 97 ARG A CA 1
ATOM 778 C C . ARG A 1 97 ? -8.110 14.408 -15.180 1.00 31.32 97 ARG A C 1
ATOM 779 O O . ARG A 1 97 ? -6.920 14.366 -14.851 1.00 31.43 97 ARG A O 1
ATOM 787 N N . HIS A 1 98 ? -8.662 15.485 -15.752 1.00 32.45 98 HIS A N 1
ATOM 788 C CA . HIS A 1 98 ? -7.889 16.730 -15.942 1.00 32.92 98 HIS A CA 1
ATOM 789 C C . HIS A 1 98 ? -8.208 17.778 -14.882 1.00 35.16 98 HIS A C 1
ATOM 790 O O . HIS A 1 98 ? -7.604 18.846 -14.876 1.00 36.22 98 HIS A O 1
ATOM 797 N N . ARG A 1 99 ? -9.148 17.478 -13.988 1.00 37.57 99 ARG A N 1
ATOM 798 C CA . ARG A 1 99 ? -9.470 18.376 -12.865 1.00 40.39 99 ARG A CA 1
ATOM 799 C C . ARG A 1 99 ? -8.249 18.969 -12.115 1.00 40.89 99 ARG A C 1
ATOM 800 O O . ARG A 1 99 ? -8.230 20.171 -11.848 1.00 41.28 99 ARG A O 1
ATOM 808 N N . PRO A 1 100 ? -7.218 18.148 -11.802 1.00 40.61 100 PRO A N 1
ATOM 809 C CA . PRO A 1 100 ? -6.075 18.701 -11.064 1.00 39.43 100 PRO A CA 1
ATOM 810 C C . PRO A 1 100 ? -5.252 19.738 -11.832 1.00 39.86 100 PRO A C 1
ATOM 811 O O . PRO A 1 100 ? -4.476 20.456 -11.221 1.00 42.26 100 PRO A O 1
ATOM 815 N N . PHE A 1 101 ? -5.404 19.825 -13.146 1.00 37.77 101 PHE A N 1
ATOM 816 C CA . PHE A 1 101 ? -4.539 20.712 -13.930 1.00 37.48 101 PHE A CA 1
ATOM 817 C C . PHE A 1 101 ? -5.173 22.058 -14.324 1.00 36.98 101 PHE A C 1
ATOM 818 O O . PHE A 1 101 ? -6.399 22.175 -14.414 1.00 36.58 101 PHE A O 1
ATOM 826 N N . PRO A 1 102 ? -4.340 23.103 -14.511 1.00 38.10 102 PRO A N 1
ATOM 827 C CA . PRO A 1 102 ? -4.967 24.345 -14.983 1.00 38.06 102 PRO A CA 1
ATOM 828 C C . PRO A 1 102 ? -5.153 24.265 -16.500 1.00 37.40 102 PRO A C 1
ATOM 829 O O . PRO A 1 102 ? -4.232 24.585 -17.259 1.00 38.58 102 PRO A O 1
ATOM 833 N N . VAL A 1 103 ? -6.316 23.800 -16.946 1.00 37.89 103 VAL A N 1
ATOM 834 C CA . VAL A 1 103 ? -6.512 23.652 -18.396 1.00 39.43 103 VAL A CA 1
ATOM 835 C C . VAL A 1 103 ? -7.069 24.948 -19.014 1.00 39.64 103 VAL A C 1
ATOM 836 O O . VAL A 1 103 ? -8.284 25.128 -19.156 1.00 41.62 103 VAL A O 1
ATOM 840 N N . THR A 1 104 ? -6.152 25.853 -19.355 1.00 36.72 104 THR A N 1
ATOM 841 C CA . THR A 1 104 ? -6.512 27.158 -19.885 1.00 35.81 104 THR A CA 1
ATOM 842 C C . THR A 1 104 ? -6.480 27.147 -21.413 1.00 35.84 104 THR A C 1
ATOM 843 O O . THR A 1 104 ? -5.863 26.272 -22.046 1.00 34.67 104 THR A O 1
ATOM 847 N N . HIS A 1 105 ? -7.125 28.148 -21.994 1.00 35.07 105 HIS A N 1
ATOM 848 C CA . HIS A 1 105 ? -7.049 28.397 -23.419 1.00 35.68 105 HIS A CA 1
ATOM 849 C C . HIS A 1 105 ? -5.606 28.330 -23.936 1.00 36.73 105 HIS A C 1
ATOM 850 O O . HIS A 1 105 ? -5.310 27.583 -24.885 1.00 37.98 105 HIS A O 1
ATOM 857 N N . GLN A 1 106 ? -4.714 29.089 -23.292 1.00 36.53 106 GLN A N 1
ATOM 858 C CA . GLN A 1 106 ? -3.296 29.146 -23.661 1.00 38.33 106 GLN A CA 1
ATOM 859 C C . GLN A 1 106 ? -2.612 27.771 -23.592 1.00 38.59 106 GLN A C 1
ATOM 860 O O . GLN A 1 106 ? -1.810 27.408 -24.473 1.00 39.41 106 GLN A O 1
ATOM 866 N N . ALA A 1 107 ? -2.947 27.006 -22.552 1.00 37.60 107 ALA A N 1
ATOM 867 C CA . ALA A 1 107 ? -2.434 25.648 -22.374 1.00 36.10 107 ALA A CA 1
ATOM 868 C C . ALA A 1 107 ? -2.905 24.695 -23.462 1.00 36.16 107 ALA A C 1
ATOM 869 O O . ALA A 1 107 ? -2.139 23.816 -23.908 1.00 36.67 107 ALA A O 1
ATOM 871 N N . ALA A 1 108 ? -4.166 24.865 -23.878 1.00 33.89 108 ALA A N 1
ATOM 872 C CA . ALA A 1 108 ? -4.743 24.092 -24.986 1.00 32.85 108 ALA A CA 1
ATOM 873 C C . ALA A 1 108 ? -3.955 24.286 -26.265 1.00 33.68 108 ALA A C 1
ATOM 874 O O . ALA A 1 108 ? -3.658 23.321 -26.979 1.00 35.32 108 ALA A O 1
ATOM 876 N N . GLU A 1 109 ? -3.595 25.533 -26.553 1.00 33.99 109 GLU A N 1
ATOM 877 C CA . GLU A 1 109 ? -2.841 25.793 -27.760 1.00 33.74 109 GLU A CA 1
ATOM 878 C C . GLU A 1 109 ? -1.432 25.225 -27.683 1.00 32.89 109 GLU A C 1
ATOM 879 O O . GLU A 1 109 ? -0.931 24.646 -28.663 1.00 33.41 109 GLU A O 1
ATOM 885 N N . ARG A 1 110 ? -0.802 25.347 -26.520 1.00 33.03 110 ARG A N 1
ATOM 886 C CA . ARG A 1 110 ? 0.525 24.762 -26.354 1.00 34.28 110 ARG A CA 1
ATOM 887 C C . ARG A 1 110 ? 0.494 23.258 -26.607 1.00 34.40 110 ARG A C 1
ATOM 888 O O . ARG A 1 110 ? 1.297 22.724 -27.403 1.00 34.14 110 ARG A O 1
ATOM 896 N N . TRP A 1 111 ? -0.446 22.584 -25.938 1.00 32.97 111 TRP A N 1
ATOM 897 C CA . TRP A 1 111 ? -0.638 21.146 -26.077 1.00 31.18 111 TRP A CA 1
ATOM 898 C C . TRP A 1 111 ? -0.750 20.796 -27.550 1.00 31.68 111 TRP A C 1
ATOM 899 O O . TRP A 1 111 ? -0.038 19.916 -28.059 1.00 32.26 111 TRP A O 1
ATOM 910 N N . LEU A 1 112 ? -1.654 21.504 -28.227 1.00 31.53 112 LEU A N 1
ATOM 911 C CA . LEU A 1 112 ? -1.946 21.296 -29.645 1.00 33.11 112 LEU A CA 1
ATOM 912 C C . LEU A 1 112 ? -0.735 21.571 -30.566 1.00 34.61 112 LEU A C 1
ATOM 913 O O . LEU A 1 112 ? -0.568 20.929 -31.611 1.00 3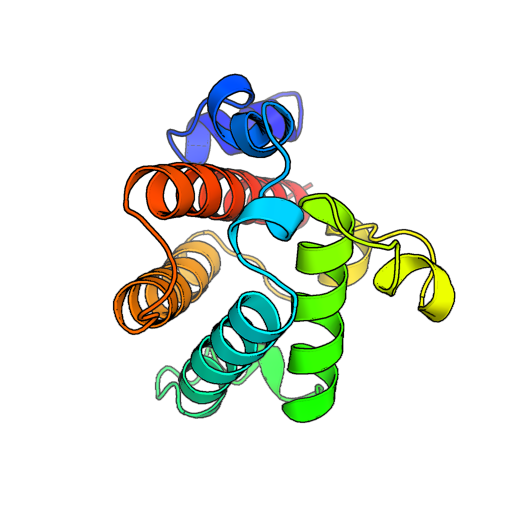4.36 112 LEU A O 1
ATOM 918 N N . GLU A 1 113 ? 0.101 22.528 -30.173 1.00 36.54 113 GLU A N 1
ATOM 919 C CA . GLU A 1 113 ? 1.336 22.807 -30.899 1.00 40.29 113 GLU A CA 1
ATOM 920 C C . GLU A 1 113 ? 2.291 21.605 -30.856 1.00 38.87 113 GLU A C 1
ATOM 921 O O . GLU A 1 113 ? 2.697 21.093 -31.915 1.00 40.48 113 GLU A O 1
ATOM 927 N N . HIS A 1 114 ? 2.629 21.135 -29.652 1.00 33.67 114 HIS A N 1
ATOM 928 C CA . HIS A 1 114 ? 3.477 19.944 -29.547 1.00 33.20 114 HIS A CA 1
ATOM 929 C C . HIS A 1 114 ? 2.899 18.801 -30.346 1.00 33.93 114 HIS A C 1
ATOM 930 O O . HIS A 1 114 ? 3.649 18.064 -31.010 1.00 34.75 114 HIS A O 1
ATOM 937 N N . MET A 1 115 ? 1.569 18.647 -30.288 1.00 33.56 115 MET A N 1
ATOM 938 C CA . MET A 1 115 ? 0.910 17.545 -31.018 1.00 33.49 115 MET A CA 1
ATOM 939 C C . MET A 1 115 ? 1.001 17.702 -32.528 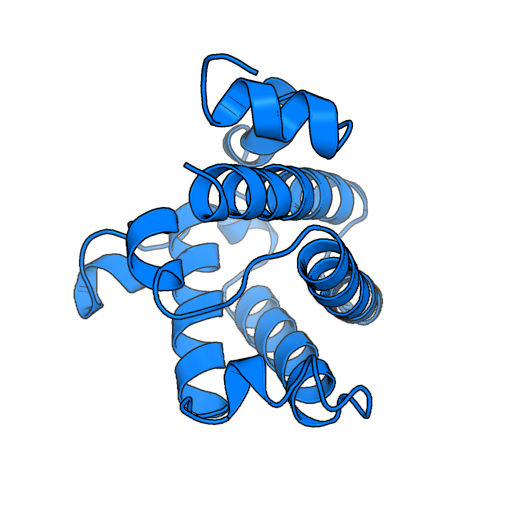1.00 32.73 115 MET A C 1
ATOM 940 O O . MET A 1 115 ? 1.251 16.729 -33.244 1.00 31.55 115 MET A O 1
ATOM 945 N N . GLN A 1 116 ? 0.805 18.929 -33.002 1.00 33.57 116 GLN A N 1
ATOM 946 C CA . GLN A 1 116 ? 0.963 19.231 -34.424 1.00 35.36 116 GLN A CA 1
ATOM 947 C C . GLN A 1 116 ? 2.378 18.819 -34.880 1.00 37.29 116 GLN A C 1
ATOM 948 O O . GLN A 1 116 ? 2.539 18.088 -35.874 1.00 33.17 116 GLN A O 1
ATOM 954 N N . ASN A 1 117 ? 3.386 19.239 -34.105 1.00 38.77 117 ASN A N 1
ATOM 955 C CA . ASN A 1 117 ? 4.771 18.861 -34.377 1.00 40.79 117 ASN A CA 1
ATOM 956 C C . ASN A 1 117 ? 4.946 17.360 -34.368 1.00 42.77 117 ASN A C 1
ATOM 957 O O . ASN A 1 117 ? 5.542 16.796 -35.291 1.00 46.05 117 ASN A O 1
ATOM 962 N N . ALA A 1 118 ? 4.410 16.700 -33.344 1.00 42.96 118 ALA A N 1
ATOM 963 C CA . ALA A 1 118 ? 4.551 15.251 -33.275 1.00 42.76 118 ALA A CA 1
ATOM 964 C C . ALA A 1 118 ? 3.860 14.578 -34.452 1.00 41.68 118 ALA A C 1
ATOM 965 O O . ALA A 1 118 ? 4.378 13.609 -34.995 1.00 44.03 118 ALA A O 1
ATOM 967 N N . LEU A 1 119 ? 2.714 15.111 -34.871 1.00 41.98 119 LEU A N 1
ATOM 968 C CA . LEU A 1 119 ? 1.999 14.554 -36.019 1.00 43.28 119 LEU A CA 1
ATOM 969 C C . LEU A 1 119 ? 2.811 14.726 -37.301 1.00 46.20 119 LEU A C 1
ATOM 970 O O . LEU A 1 119 ? 2.868 13.810 -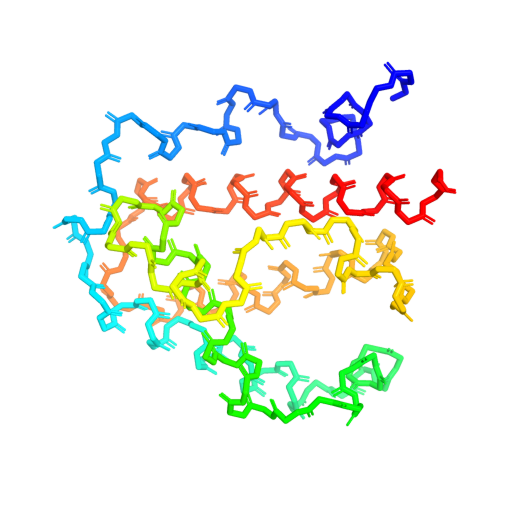38.126 1.00 46.49 119 LEU A O 1
ATOM 975 N N . ASP A 1 120 ? 3.428 15.898 -37.463 1.00 47.23 120 ASP A N 1
ATOM 976 C CA . ASP A 1 120 ? 4.262 16.174 -38.636 1.00 49.72 120 ASP A CA 1
ATOM 977 C C . ASP A 1 120 ? 5.438 15.192 -38.755 1.00 53.22 120 ASP A C 1
ATOM 978 O O . ASP A 1 120 ? 5.659 14.630 -39.836 1.00 54.11 120 ASP A O 1
ATOM 983 N N . ASP A 1 121 ? 6.174 14.980 -37.654 1.00 49.88 121 ASP A N 1
ATOM 984 C CA . ASP A 1 121 ? 7.287 14.023 -37.631 1.00 50.54 121 ASP A CA 1
ATOM 985 C C . ASP A 1 121 ? 6.858 12.612 -37.956 1.00 54.51 121 ASP A C 1
ATOM 986 O O . ASP A 1 121 ? 7.645 11.825 -38.476 1.00 57.77 121 ASP A O 1
ATOM 991 N N . SER A 1 122 ? 5.620 12.274 -37.622 1.00 59.78 122 SER A N 1
ATOM 992 C CA . SER A 1 122 ? 5.113 10.948 -37.918 1.00 61.63 122 SER A CA 1
ATOM 993 C C . SER A 1 122 ? 5.248 10.618 -39.407 1.00 63.55 122 SER A C 1
ATOM 994 O O . SER A 1 122 ? 4.790 11.371 -40.268 1.00 67.88 122 SER A O 1
ATOM 997 N N . VAL A 1 123 ? 5.885 9.485 -39.686 1.00 64.13 123 VAL A N 1
ATOM 998 C CA . VAL A 1 123 ? 6.148 9.025 -41.048 1.00 63.72 123 VAL A CA 1
ATOM 999 C C . VAL A 1 123 ? 4.991 8.182 -41.577 1.00 62.25 123 VAL A C 1
ATOM 1000 O O . VAL A 1 123 ? 4.833 8.014 -42.784 1.00 60.97 123 VAL A O 1
ATOM 1004 N N . ASP A 1 124 ? 4.173 7.657 -40.672 1.00 65.86 124 ASP A N 1
ATOM 1005 C CA . ASP A 1 124 ? 3.135 6.713 -41.069 1.00 65.46 124 ASP A CA 1
ATOM 1006 C C . ASP A 1 124 ? 1.704 7.216 -41.027 1.00 60.94 124 ASP A C 1
ATOM 1007 O O . ASP A 1 124 ? 0.785 6.432 -41.229 1.00 61.71 124 ASP A O 1
ATOM 1012 N N . ILE A 1 125 ? 1.504 8.507 -40.779 1.00 55.93 125 ILE A N 1
ATOM 1013 C CA . ILE A 1 125 ? 0.152 9.068 -40.813 1.00 51.68 125 ILE A CA 1
ATOM 1014 C C . ILE A 1 125 ? -0.086 9.874 -42.096 1.00 49.75 125 ILE A C 1
ATOM 1015 O O . ILE A 1 125 ? 0.597 10.867 -42.356 1.00 49.83 125 ILE A O 1
ATOM 1020 N N . ASP A 1 126 ? -1.056 9.420 -42.884 1.00 45.53 126 ASP A N 1
ATOM 1021 C CA . ASP A 1 126 ? -1.456 10.069 -44.113 1.00 44.53 126 ASP A CA 1
ATOM 1022 C C . ASP A 1 126 ? -2.275 11.313 -43.805 1.00 48.61 126 ASP A C 1
ATOM 1023 O O . ASP A 1 126 ? -2.952 11.390 -42.770 1.00 50.93 126 ASP A O 1
ATOM 1028 N N . GLN A 1 127 ? -2.229 12.265 -44.735 1.00 48.54 127 GLN A N 1
ATOM 1029 C CA . GLN A 1 127 ? -2.912 13.544 -44.629 1.00 46.23 127 GLN A CA 1
ATOM 1030 C C . GLN A 1 127 ? -4.321 13.426 -44.081 1.00 43.68 127 GLN A C 1
ATOM 1031 O O . GLN A 1 127 ? -4.647 14.081 -43.090 1.00 42.65 127 GLN A O 1
ATOM 1037 N N . ASP A 1 128 ? -5.145 12.582 -44.700 1.00 42.65 128 ASP A N 1
ATOM 1038 C CA . ASP A 1 128 ? -6.559 12.478 -44.313 1.00 44.22 128 ASP A CA 1
ATOM 1039 C C . ASP A 1 128 ? -6.710 12.202 -42.813 1.00 43.70 128 ASP A C 1
ATOM 1040 O O . ASP A 1 128 ? -7.467 12.887 -42.103 1.00 42.95 128 ASP A O 1
ATOM 1045 N N . SER A 1 129 ? -5.963 11.204 -42.350 1.00 41.80 129 SER A N 1
ATOM 1046 C CA . SER A 1 129 ? -5.895 10.850 -40.947 1.00 39.11 129 SER A CA 1
ATOM 1047 C C . SER A 1 129 ? -5.379 11.980 -40.067 1.00 38.52 129 SER A C 1
ATOM 1048 O O . SER A 1 129 ? -5.995 12.298 -39.041 1.00 39.97 129 SER A O 1
ATOM 1051 N N . LYS A 1 130 ? -4.275 12.604 -40.466 1.00 37.61 130 LYS A N 1
ATOM 1052 C CA . LYS A 1 130 ? -3.756 13.764 -39.737 1.00 38.57 130 LYS A CA 1
ATOM 1053 C C . LYS A 1 130 ? -4.831 14.817 -39.490 1.00 36.40 130 LYS A C 1
ATOM 1054 O O . LYS A 1 130 ? -4.942 15.355 -38.378 1.00 36.89 130 LYS A O 1
ATOM 1060 N N . ILE A 1 131 ? -5.610 15.128 -40.525 1.00 33.13 131 ILE A N 1
ATOM 1061 C CA . ILE A 1 131 ? -6.665 16.132 -40.390 1.00 30.73 131 ILE A CA 1
ATOM 1062 C C . ILE A 1 131 ? -7.711 15.672 -39.368 1.00 30.71 131 ILE A C 1
ATOM 1063 O O . ILE A 1 131 ? -8.076 16.429 -38.467 1.00 29.43 131 ILE A O 1
ATOM 1068 N N . LYS A 1 132 ? -8.174 14.427 -39.500 1.00 30.90 132 LYS A N 1
ATOM 1069 C CA . LYS A 1 132 ? -9.211 13.900 -38.613 1.00 30.60 132 LYS A CA 1
ATOM 1070 C C . LYS A 1 132 ? -8.744 13.913 -37.176 1.00 30.67 132 LYS A C 1
ATOM 1071 O O . LYS A 1 132 ? -9.493 14.339 -36.288 1.00 30.61 132 LYS A O 1
ATOM 1077 N N . MET A 1 133 ? -7.500 13.482 -36.969 1.00 29.59 133 MET A N 1
ATOM 1078 C CA . MET A 1 133 ? -6.896 13.431 -35.641 1.00 30.31 133 MET A CA 1
ATOM 1079 C C . MET A 1 133 ? -6.736 14.810 -35.007 1.00 31.19 133 MET A C 1
ATOM 1080 O O . MET A 1 133 ? -7.118 15.010 -33.842 1.00 32.76 133 MET A O 1
ATOM 1085 N N . MET A 1 134 ? -6.195 15.765 -35.761 1.00 30.24 134 MET A N 1
ATOM 1086 C CA . MET A 1 134 ? -6.087 17.129 -35.259 1.00 31.47 134 MET A CA 1
ATOM 1087 C C . MET A 1 134 ? -7.436 17.768 -34.969 1.00 30.20 134 MET A C 1
ATOM 1088 O O . ME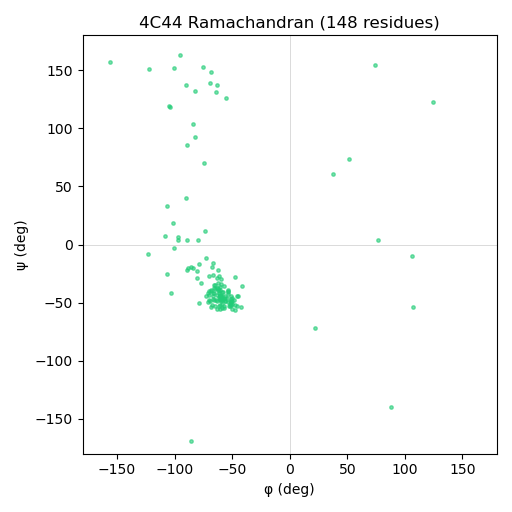T A 1 134 ? -7.555 18.529 -34.002 1.00 31.95 134 MET A O 1
ATOM 1093 N N . LYS A 1 135 ? -8.436 17.490 -35.805 1.00 27.50 135 LYS A N 1
ATOM 1094 C CA . LYS A 1 135 ? -9.775 18.011 -35.569 1.00 29.39 135 LYS A CA 1
ATOM 1095 C C . LYS A 1 135 ? -10.247 17.469 -34.223 1.00 31.18 135 LYS A C 1
ATOM 1096 O O . LYS A 1 135 ? -10.781 18.222 -33.401 1.00 32.28 135 LYS A O 1
ATOM 1102 N N . PHE A 1 136 ? -10.016 16.165 -33.997 1.00 30.31 136 PHE A N 1
ATOM 1103 C CA . PHE A 1 136 ? -10.399 15.497 -32.754 1.00 28.92 136 PHE A CA 1
ATOM 1104 C C . PHE A 1 136 ? -9.606 16.041 -31.572 1.00 29.37 136 PHE A C 1
ATOM 1105 O O . PHE A 1 136 ? -10.197 16.366 -30.558 1.00 30.60 136 PHE A O 1
ATOM 1113 N N . PHE A 1 137 ? -8.283 16.165 -31.702 1.00 27.28 137 PHE A N 1
ATOM 1114 C CA . PHE A 1 137 ? -7.478 16.720 -30.616 1.00 25.97 137 PHE A CA 1
ATOM 1115 C C . PHE A 1 137 ? -7.924 18.137 -30.289 1.00 27.37 137 PHE A C 1
ATOM 1116 O O . PHE A 1 137 ? -8.086 18.497 -29.111 1.00 27.28 137 PHE A O 1
ATOM 1124 N N . ARG A 1 138 ? -8.141 18.943 -31.335 1.00 27.38 138 ARG A N 1
ATOM 1125 C CA . ARG A 1 138 ? -8.383 20.362 -31.133 1.00 25.58 138 ARG A CA 1
ATOM 1126 C C . ARG A 1 138 ? -9.755 20.588 -30.478 1.00 25.70 138 ARG A C 1
ATOM 1127 O O . ARG A 1 138 ? -9.877 21.313 -29.499 1.00 25.52 138 ARG A O 1
ATOM 1135 N N . HIS A 1 139 ? -10.782 19.936 -31.001 1.00 26.47 139 HIS A N 1
ATOM 1136 C CA . HIS A 1 139 ? -12.083 20.016 -30.385 1.00 26.47 139 HIS A CA 1
ATOM 1137 C C . HIS A 1 139 ? -12.001 19.573 -28.934 1.00 27.11 139 HIS A C 1
ATOM 1138 O O . HIS A 1 139 ? -12.585 20.210 -28.048 1.00 26.41 139 HIS A O 1
ATOM 1145 N N . THR A 1 140 ? -11.286 18.481 -28.672 1.00 27.26 140 THR A N 1
ATOM 1146 C CA . THR A 1 140 ? -11.319 17.975 -27.309 1.00 28.75 140 THR A CA 1
ATOM 1147 C C . THR A 1 140 ? -10.462 18.763 -26.323 1.00 28.23 140 THR A C 1
ATOM 1148 O O . THR A 1 140 ? -10.858 18.931 -25.179 1.00 29.40 140 THR A O 1
ATOM 1152 N N . ALA A 1 141 ? -9.338 19.304 -26.779 1.00 28.05 141 ALA A N 1
ATOM 1153 C CA . ALA A 1 141 ? -8.608 20.308 -26.002 1.00 27.30 141 ALA A CA 1
ATOM 1154 C C . ALA A 1 141 ? -9.533 21.402 -25.488 1.00 27.21 141 ALA A C 1
ATOM 1155 O O . ALA A 1 141 ? -9.495 21.746 -24.312 1.00 28.80 141 ALA A O 1
ATOM 1157 N N . PHE A 1 142 ? -10.383 21.943 -26.347 1.00 26.17 142 PHE A N 1
ATOM 1158 C CA . PHE A 1 142 ? -11.215 23.056 -25.903 1.00 26.65 142 PHE A CA 1
ATOM 1159 C C . PHE A 1 142 ? -12.431 22.625 -25.122 1.00 28.42 142 PHE A C 1
ATOM 1160 O O . PHE A 1 142 ? -12.978 23.381 -24.315 1.00 29.22 142 PHE A O 1
ATOM 1168 N N . PHE A 1 143 ? -12.825 21.381 -25.351 1.00 29.63 143 PHE A N 1
ATOM 1169 C CA . PHE A 1 143 ? -13.804 20.703 -24.524 1.00 28.28 143 PHE A CA 1
ATOM 1170 C C . PHE A 1 143 ? -13.234 20.642 -23.101 1.00 29.15 143 PHE A C 1
ATOM 1171 O O . PHE A 1 143 ? -13.931 20.996 -22.140 1.00 29.29 143 PHE A O 1
ATOM 1179 N N . LEU A 1 144 ? -11.956 20.264 -22.967 1.00 27.41 144 LEU A N 1
ATOM 1180 C CA . LEU A 1 144 ? -11.278 20.302 -21.645 1.00 27.63 144 LEU A CA 1
ATOM 1181 C C . LEU A 1 144 ? -11.200 21.713 -21.032 1.00 28.71 144 LEU A C 1
ATOM 1182 O O . LEU A 1 144 ? -11.490 21.896 -19.845 1.00 29.43 144 LEU A O 1
ATOM 1187 N N . VAL A 1 145 ? -10.834 22.708 -21.838 1.00 28.55 145 VAL A N 1
ATOM 1188 C CA . VAL A 1 145 ? -10.922 24.116 -21.401 1.00 29.08 145 VAL A CA 1
ATOM 1189 C C . VAL A 1 145 ? -12.323 24.447 -20.861 1.00 30.64 145 VAL A C 1
ATOM 1190 O O . VAL A 1 145 ? -12.467 24.940 -19.744 1.00 32.98 145 VAL A O 1
ATOM 1194 N N . ALA A 1 146 ? -13.359 24.168 -21.644 1.00 31.82 146 ALA A N 1
ATOM 1195 C CA . ALA A 1 146 ? -14.726 24.396 -21.176 1.00 33.67 146 ALA A CA 1
ATOM 1196 C C . ALA A 1 146 ? -14.975 23.702 -19.825 1.00 35.58 146 ALA A C 1
ATOM 1197 O O . ALA A 1 146 ? -15.628 24.260 -18.951 1.00 38.91 146 ALA A O 1
ATOM 1199 N N . GLY A 1 147 ? -14.444 22.493 -19.673 1.00 36.72 147 GLY A N 1
ATOM 1200 C CA . GLY A 1 147 ? -14.638 21.697 -18.477 1.00 37.89 147 GLY A CA 1
ATOM 1201 C C . GLY A 1 147 ? -13.896 22.298 -17.309 1.00 42.14 147 GLY A C 1
ATOM 1202 O O . GLY A 1 147 ? -14.404 22.327 -16.190 1.00 42.02 147 GLY A O 1
ATOM 1203 N N . ASN A 1 148 ? -12.692 22.794 -17.577 1.00 44.23 148 ASN A N 1
ATOM 1204 C CA . ASN A 1 148 ? -11.900 23.466 -16.568 1.00 44.92 148 ASN A CA 1
ATOM 1205 C C . ASN A 1 148 ? -12.578 24.709 -16.016 1.00 49.92 148 ASN A C 1
ATOM 1206 O O . ASN A 1 148 ? -12.313 25.105 -14.895 1.00 53.99 148 ASN A O 1
ATOM 1211 N N . GLU A 1 149 ? -13.439 25.333 -16.810 1.00 55.51 149 GLU A N 1
ATOM 1212 C CA . GLU A 1 149 ? -14.175 26.504 -16.361 1.00 61.23 149 GLU A CA 1
ATOM 1213 C C . GLU A 1 149 ? -15.359 26.134 -15.477 1.00 67.17 149 GLU A C 1
ATOM 1214 O O . GLU A 1 149 ? -15.519 26.688 -14.393 1.00 71.48 149 GLU A O 1
ATOM 1220 N N . LEU A 1 150 ? -16.189 25.202 -15.940 1.00 71.42 150 LEU A N 1
ATOM 1221 C CA . LEU A 1 150 ? -17.434 24.881 -15.238 1.00 72.92 150 LEU A CA 1
ATOM 1222 C C . LEU A 1 150 ? -17.222 23.822 -14.167 1.00 68.41 150 LEU A C 1
ATOM 1223 O O . LEU A 1 150 ? -16.493 24.063 -13.204 1.00 61.01 150 LEU A O 1
#

Sequence (150 aa):
MQSLQDKASVLSGVDQAEAFAIDESNLFDKLGLQTFINLSTNFYTRVYDDEEEWFQSIFSNSNKEDAIQNQYEFFVQRMGGPPLYSQRKGHPALIGRHRPFPVTHQAAERWLEHMQNALDDSVDIDQDSKIKMMKFFRHTAFFLVAGNEL